Protein AF-A0A942BLP3-F1 (afdb_monomer)

Structure (mmCIF, N/CA/C/O backbone):
data_AF-A0A942BLP3-F1
#
_entry.id   AF-A0A942BLP3-F1
#
loop_
_atom_site.group_PDB
_atom_site.id
_atom_site.type_symbol
_atom_site.label_atom_id
_atom_site.label_alt_id
_atom_site.label_comp_id
_atom_site.label_asym_id
_atom_site.label_entity_id
_atom_site.label_seq_id
_atom_site.pdbx_PDB_ins_code
_atom_site.Cartn_x
_atom_site.Cartn_y
_atom_site.Cartn_z
_atom_site.occupancy
_atom_site.B_iso_or_equiv
_atom_site.auth_seq_id
_atom_site.auth_comp_id
_atom_site.auth_asym_id
_atom_site.auth_atom_id
_atom_site.pdbx_PDB_model_num
ATOM 1 N N . MET A 1 1 ? 15.149 -5.724 21.387 1.00 41.84 1 MET A N 1
ATOM 2 C CA . MET A 1 1 ? 14.331 -5.107 20.314 1.00 41.84 1 MET A CA 1
ATOM 3 C C . MET A 1 1 ? 14.137 -3.625 20.620 1.00 41.84 1 MET A C 1
ATOM 5 O O . MET A 1 1 ? 13.346 -3.289 21.494 1.00 41.84 1 MET A O 1
ATOM 9 N N . ALA A 1 2 ? 14.906 -2.750 19.968 1.00 44.00 2 ALA A N 1
ATOM 10 C CA . ALA A 1 2 ? 14.842 -1.304 20.185 1.00 44.00 2 ALA A CA 1
ATOM 11 C C . ALA A 1 2 ? 13.538 -0.719 19.615 1.00 44.00 2 ALA A C 1
ATOM 13 O O . ALA A 1 2 ? 13.144 -1.021 18.488 1.00 44.00 2 ALA A O 1
ATOM 14 N N . ARG A 1 3 ? 12.849 0.108 20.407 1.00 52.34 3 ARG A N 1
ATOM 15 C CA . ARG A 1 3 ? 11.677 0.870 19.961 1.00 52.34 3 ARG A CA 1
ATOM 16 C C . ARG A 1 3 ? 12.169 2.058 19.134 1.00 52.34 3 ARG A C 1
ATOM 18 O O . ARG A 1 3 ? 12.896 2.888 19.666 1.00 52.34 3 ARG A O 1
ATOM 25 N N . ARG A 1 4 ? 11.772 2.134 17.857 1.00 50.81 4 ARG A N 1
ATOM 26 C CA . ARG A 1 4 ? 12.056 3.294 16.996 1.00 50.81 4 ARG A CA 1
ATOM 27 C C . ARG A 1 4 ? 11.455 4.577 17.600 1.00 50.81 4 ARG A C 1
ATOM 29 O O . ARG A 1 4 ? 10.328 4.514 18.110 1.00 50.81 4 ARG A O 1
ATOM 36 N N . PRO A 1 5 ? 12.171 5.713 17.557 1.00 47.16 5 PRO A N 1
ATOM 37 C CA . PRO A 1 5 ? 11.684 6.985 18.076 1.00 47.16 5 PRO A CA 1
ATOM 38 C C . PRO A 1 5 ? 10.435 7.459 17.312 1.00 47.16 5 PRO A C 1
ATOM 40 O O . PRO A 1 5 ? 10.321 7.324 16.095 1.00 47.16 5 PRO A O 1
ATOM 43 N N . LYS A 1 6 ? 9.464 8.015 18.050 1.00 45.75 6 LYS A N 1
ATOM 44 C CA . LYS A 1 6 ? 8.290 8.714 17.500 1.00 45.75 6 LYS A CA 1
ATOM 45 C C . LYS A 1 6 ? 8.795 9.979 16.788 1.00 45.75 6 LYS A C 1
ATOM 47 O O . LYS A 1 6 ? 8.996 10.990 17.450 1.00 45.75 6 LYS A O 1
ATOM 52 N N . GLY A 1 7 ? 9.016 9.922 15.477 1.00 49.91 7 GLY A N 1
ATOM 53 C CA . GLY A 1 7 ? 9.389 11.105 14.694 1.00 49.91 7 GLY A CA 1
ATOM 54 C C . GLY A 1 7 ? 10.137 10.831 13.393 1.00 49.91 7 GLY A C 1
ATOM 55 O O . GLY A 1 7 ? 10.150 11.700 12.533 1.00 49.91 7 GLY A O 1
ATOM 56 N N . GLU A 1 8 ? 10.710 9.641 13.205 1.00 51.75 8 GLU A N 1
ATOM 57 C CA . GLU A 1 8 ? 11.330 9.291 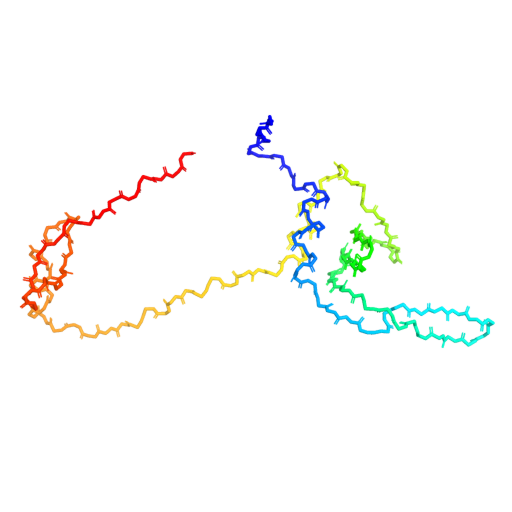11.923 1.00 51.75 8 GLU A CA 1
ATOM 58 C C . GLU A 1 8 ? 10.264 8.928 10.888 1.00 51.75 8 GLU A C 1
ATOM 60 O O . GLU A 1 8 ? 9.317 8.184 11.177 1.00 51.75 8 GLU A O 1
ATOM 65 N N . GLY A 1 9 ? 10.423 9.479 9.684 1.00 64.25 9 GLY A N 1
ATOM 66 C CA . GLY A 1 9 ? 9.576 9.222 8.529 1.00 64.25 9 GLY A CA 1
ATOM 67 C C . GLY A 1 9 ? 9.352 7.730 8.266 1.00 64.25 9 GLY A C 1
ATOM 68 O O . GLY A 1 9 ? 10.083 6.840 8.716 1.00 64.25 9 GLY A O 1
ATOM 69 N N . ARG A 1 10 ? 8.264 7.414 7.569 1.00 80.38 10 ARG A N 1
ATOM 70 C CA . ARG A 1 10 ? 7.900 6.024 7.284 1.00 80.38 10 ARG A CA 1
ATOM 71 C C . ARG A 1 10 ? 8.907 5.447 6.299 1.00 80.38 10 ARG A C 1
ATOM 73 O O . ARG A 1 10 ? 8.923 5.854 5.148 1.00 80.38 10 ARG A O 1
ATOM 80 N N . SER A 1 11 ? 9.678 4.448 6.719 1.00 88.62 11 SER A N 1
ATOM 81 C CA . SER A 1 11 ? 10.582 3.744 5.805 1.00 88.62 11 SER A CA 1
ATOM 82 C C . SER A 1 11 ? 9.812 3.059 4.670 1.00 88.62 11 SER A C 1
ATOM 84 O O . SER A 1 11 ? 8.696 2.565 4.887 1.00 88.62 11 SER A O 1
ATOM 86 N N . VAL A 1 12 ? 10.423 2.953 3.486 1.00 87.06 12 VAL A N 1
ATOM 87 C CA . VAL A 1 12 ? 9.838 2.285 2.304 1.00 87.06 12 VAL A CA 1
ATOM 88 C C . VAL A 1 12 ? 9.256 0.914 2.649 1.00 87.06 12 VAL A C 1
ATOM 90 O O . VAL A 1 12 ? 8.104 0.636 2.318 1.00 87.06 12 VAL A O 1
ATOM 93 N N . GLN A 1 13 ? 9.981 0.089 3.409 1.00 88.25 13 GLN A N 1
ATOM 94 C CA . GLN A 1 13 ? 9.500 -1.244 3.791 1.00 88.25 13 GLN A CA 1
ATOM 95 C C . GLN A 1 13 ? 8.200 -1.219 4.615 1.00 88.25 13 GLN A C 1
ATOM 97 O O . GLN A 1 13 ? 7.315 -2.062 4.446 1.00 88.25 13 GLN A O 1
ATOM 102 N N . SER A 1 14 ? 8.047 -0.225 5.494 1.00 87.62 14 SER A N 1
ATOM 103 C CA . SER A 1 14 ? 6.823 -0.038 6.281 1.00 87.62 14 SER A CA 1
ATOM 104 C C . SER A 1 14 ? 5.645 0.347 5.380 1.00 87.62 14 SER A C 1
ATOM 106 O O . SER A 1 14 ? 4.527 -0.158 5.536 1.00 87.62 14 SER A O 1
ATOM 108 N N . VAL A 1 15 ? 5.905 1.199 4.385 1.00 88.88 15 VAL A N 1
ATOM 109 C CA . VAL A 1 15 ? 4.915 1.630 3.394 1.00 88.88 15 VAL A CA 1
ATOM 110 C C . VAL A 1 15 ? 4.503 0.470 2.484 1.00 88.88 15 VAL A C 1
ATOM 112 O O . VAL A 1 15 ? 3.302 0.221 2.365 1.00 88.88 15 VAL A O 1
ATOM 115 N N . LYS A 1 16 ? 5.461 -0.304 1.950 1.00 90.75 16 LYS A N 1
ATOM 116 C CA . LYS A 1 16 ? 5.220 -1.513 1.138 1.00 90.75 16 LYS A CA 1
ATOM 117 C C . LYS A 1 16 ? 4.249 -2.473 1.845 1.00 90.75 16 LYS A C 1
ATOM 119 O O . LYS A 1 16 ? 3.213 -2.847 1.290 1.00 90.75 16 LYS A O 1
ATOM 124 N N . ASN A 1 17 ? 4.516 -2.780 3.116 1.00 89.25 17 ASN A N 1
ATOM 125 C CA . ASN A 1 17 ? 3.661 -3.653 3.928 1.00 89.25 17 ASN A CA 1
ATOM 126 C C . ASN A 1 17 ? 2.251 -3.081 4.151 1.00 89.25 17 ASN A C 1
ATOM 128 O O . ASN A 1 17 ? 1.269 -3.825 4.142 1.00 89.25 17 ASN A O 1
ATOM 132 N N . SER A 1 18 ? 2.123 -1.763 4.338 1.00 87.12 18 SER A N 1
ATOM 133 C CA . SER A 1 18 ? 0.815 -1.129 4.538 1.00 87.12 18 SER A CA 1
ATOM 134 C C . SER A 1 18 ? -0.029 -1.078 3.262 1.00 87.12 18 SER A C 1
ATOM 136 O O . SER A 1 18 ? -1.256 -1.191 3.340 1.00 87.12 18 SER A O 1
ATOM 138 N N . LEU A 1 19 ? 0.607 -0.883 2.105 1.00 90.12 19 LEU A N 1
ATOM 139 C CA . LEU A 1 19 ? -0.074 -0.733 0.820 1.00 90.12 19 LEU A CA 1
ATOM 140 C C . LEU A 1 19 ? -0.461 -2.081 0.194 1.00 90.12 19 LEU A C 1
ATOM 142 O O . LEU A 1 19 ? -1.506 -2.150 -0.450 1.00 90.12 19 LEU A O 1
ATOM 146 N N . LYS A 1 20 ? 0.277 -3.173 0.456 1.00 86.94 20 LYS A N 1
ATOM 147 C CA . LYS A 1 20 ? -0.011 -4.528 -0.074 1.00 86.94 20 LYS A CA 1
ATOM 148 C C . LYS A 1 20 ? -1.467 -4.983 0.107 1.00 86.94 20 LYS A C 1
ATOM 150 O O . LYS A 1 20 ? -2.053 -5.599 -0.785 1.00 86.94 20 LYS A O 1
ATOM 155 N N . PHE A 1 21 ? -2.061 -4.681 1.262 1.00 84.12 21 PHE A N 1
ATOM 156 C CA . PHE A 1 21 ? -3.447 -5.052 1.583 1.00 84.12 21 PHE A CA 1
ATOM 157 C C . PHE A 1 21 ? -4.490 -4.048 1.090 1.00 84.12 21 PHE A C 1
ATOM 159 O O . PHE A 1 21 ? -5.678 -4.352 1.091 1.00 84.12 21 PHE A O 1
ATOM 166 N N . LYS A 1 22 ? -4.057 -2.847 0.706 1.00 85.94 22 LYS A N 1
ATOM 167 C CA . LYS A 1 22 ? -4.928 -1.772 0.216 1.00 85.94 22 LYS A CA 1
ATOM 168 C C . LYS A 1 22 ? -4.970 -1.717 -1.307 1.00 85.94 22 LYS A C 1
ATOM 170 O O . LYS A 1 22 ? -5.880 -1.114 -1.861 1.00 85.94 22 LYS A O 1
ATOM 175 N N . ALA A 1 23 ? -3.981 -2.321 -1.959 1.00 88.00 23 ALA A N 1
ATOM 176 C CA . ALA A 1 23 ? -3.857 -2.357 -3.401 1.00 88.00 23 ALA A CA 1
ATOM 177 C C . ALA A 1 23 ? -4.886 -3.302 -4.016 1.00 88.00 23 ALA A C 1
ATOM 179 O O . ALA A 1 23 ? -5.098 -4.412 -3.519 1.00 88.00 23 ALA A O 1
ATOM 180 N N . THR A 1 24 ? -5.520 -2.864 -5.101 1.00 86.44 24 THR A N 1
ATOM 181 C CA . THR A 1 24 ? -6.520 -3.661 -5.809 1.00 86.44 24 THR A CA 1
ATOM 182 C C . THR A 1 24 ? -5.835 -4.592 -6.809 1.00 86.44 24 THR A C 1
ATOM 184 O O . THR A 1 24 ? -4.897 -4.166 -7.490 1.00 86.44 24 THR A O 1
ATOM 187 N N . PRO A 1 25 ? -6.258 -5.867 -6.900 1.00 87.62 25 PRO A N 1
ATOM 188 C CA . PRO A 1 25 ? -5.756 -6.774 -7.922 1.00 87.62 25 PRO A CA 1
ATOM 189 C C . PRO A 1 25 ? -6.209 -6.297 -9.304 1.00 87.62 25 PRO A C 1
ATOM 191 O O . PRO A 1 25 ? -7.367 -5.920 -9.495 1.00 87.62 25 PRO A O 1
ATOM 194 N N . LYS A 1 26 ? -5.292 -6.309 -10.269 1.00 86.19 26 LYS A N 1
ATOM 195 C CA . LYS A 1 26 ? -5.549 -5.944 -11.659 1.00 86.19 26 LYS A CA 1
ATOM 196 C C . LYS A 1 26 ? -4.909 -6.983 -12.574 1.00 86.19 26 LYS A C 1
ATOM 198 O O . LYS A 1 26 ? -3.693 -7.158 -12.582 1.00 86.19 26 LYS A O 1
ATOM 203 N N . ALA A 1 27 ? -5.751 -7.671 -13.338 1.00 83.50 27 ALA A N 1
ATOM 204 C CA . ALA A 1 27 ? -5.310 -8.642 -14.329 1.00 83.50 27 ALA A CA 1
ATOM 205 C C . ALA A 1 27 ? -4.704 -7.943 -15.556 1.00 83.50 27 ALA A C 1
ATOM 207 O O . ALA A 1 27 ? -5.072 -6.815 -15.895 1.00 83.50 27 ALA A O 1
ATOM 208 N N . GLY A 1 28 ? -3.766 -8.626 -16.213 1.00 81.69 28 GLY A N 1
ATOM 209 C CA . GLY A 1 28 ? -3.170 -8.196 -17.477 1.00 81.69 28 GLY A CA 1
ATOM 210 C C . GLY A 1 28 ? -2.313 -6.930 -17.409 1.00 81.69 28 GLY A C 1
ATOM 211 O O . GLY A 1 28 ? -2.097 -6.276 -18.430 1.00 81.69 28 GLY A O 1
ATOM 212 N N . LEU A 1 29 ? -1.828 -6.573 -16.214 1.00 83.12 29 LEU A N 1
ATOM 213 C CA . LEU A 1 29 ? -1.010 -5.380 -15.993 1.00 83.12 29 LEU A CA 1
ATOM 214 C C . LEU A 1 29 ? 0.364 -5.476 -16.669 1.00 83.12 29 LEU A C 1
ATOM 216 O O . LEU A 1 29 ? 0.869 -4.499 -17.218 1.00 83.12 29 LEU A O 1
ATOM 220 N N . LEU A 1 30 ? 0.960 -6.667 -16.623 1.00 84.06 30 LEU A N 1
ATOM 221 C CA . LEU A 1 30 ? 2.215 -6.962 -17.293 1.00 84.06 30 LEU A CA 1
ATOM 222 C C . LEU A 1 30 ? 1.931 -7.400 -18.721 1.00 84.06 30 LEU A C 1
ATOM 224 O O . LEU A 1 30 ? 1.065 -8.232 -18.988 1.00 84.06 30 LEU A O 1
ATOM 228 N N . SER A 1 31 ? 2.685 -6.837 -19.653 1.00 87.69 31 SER A N 1
ATOM 229 C CA . SER A 1 31 ? 2.669 -7.274 -21.037 1.00 87.69 31 SER A CA 1
ATOM 230 C C . SER A 1 31 ? 4.090 -7.433 -21.532 1.00 87.69 31 SER A C 1
ATOM 232 O O . SER A 1 31 ? 4.929 -6.568 -21.290 1.00 87.69 31 SER A O 1
ATOM 234 N N . ILE A 1 32 ? 4.335 -8.513 -22.258 1.00 89.25 32 ILE A N 1
ATOM 235 C CA . ILE A 1 32 ? 5.623 -8.792 -22.881 1.00 89.25 32 ILE A CA 1
ATOM 236 C C . ILE A 1 32 ? 5.436 -8.666 -24.387 1.00 89.25 32 ILE A C 1
ATOM 238 O O . ILE A 1 32 ? 4.437 -9.121 -24.948 1.00 89.25 32 ILE A O 1
ATOM 242 N N . LYS A 1 33 ? 6.388 -8.018 -25.051 1.00 92.25 33 LYS A N 1
ATOM 243 C CA . LYS A 1 33 ? 6.430 -7.960 -26.509 1.00 92.25 33 LYS A CA 1
ATOM 244 C C . LYS A 1 33 ? 7.329 -9.089 -27.009 1.00 92.25 33 LYS A C 1
ATOM 246 O O . LYS A 1 33 ? 8.501 -9.129 -26.652 1.00 92.25 33 LYS A O 1
ATOM 251 N N . ILE A 1 34 ? 6.775 -9.992 -27.815 1.00 91.38 34 ILE A N 1
ATOM 252 C CA . ILE A 1 34 ? 7.516 -11.078 -28.468 1.00 91.38 34 ILE A CA 1
ATOM 253 C C . ILE A 1 34 ? 7.455 -10.812 -29.973 1.00 91.38 34 ILE A C 1
ATOM 255 O O . ILE A 1 34 ? 6.386 -10.869 -30.590 1.00 91.38 34 ILE A O 1
ATOM 259 N N . GLY A 1 35 ? 8.598 -10.434 -30.550 1.00 92.75 35 GLY A N 1
ATOM 260 C CA . GLY A 1 35 ? 8.662 -9.881 -31.902 1.00 92.75 35 GLY A CA 1
ATOM 261 C C . GLY A 1 35 ? 7.865 -8.577 -32.000 1.00 92.75 35 GLY A C 1
ATOM 262 O O . GLY A 1 35 ? 8.156 -7.602 -31.309 1.00 92.75 35 GLY A O 1
ATOM 263 N N . VAL A 1 36 ? 6.830 -8.558 -32.842 1.00 93.50 36 VAL A N 1
ATOM 264 C CA . VAL A 1 36 ? 5.922 -7.406 -33.022 1.00 93.50 36 VAL A CA 1
ATOM 265 C C . VAL A 1 36 ? 4.648 -7.500 -32.179 1.00 93.50 36 VAL A C 1
ATOM 267 O O . VAL A 1 36 ? 3.985 -6.485 -31.968 1.00 93.50 36 VAL A O 1
ATOM 270 N N . LYS A 1 37 ? 4.305 -8.691 -31.672 1.00 92.94 37 LYS A N 1
ATOM 271 C CA . LYS A 1 37 ? 3.046 -8.936 -30.956 1.00 92.94 37 LYS A CA 1
ATOM 272 C C . LYS A 1 37 ? 3.213 -8.714 -29.452 1.00 92.9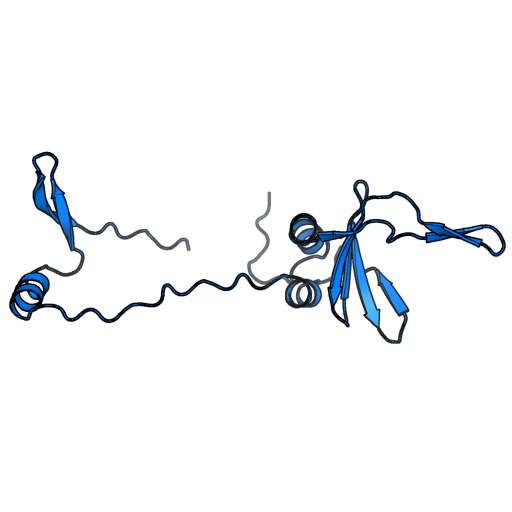4 37 LYS A C 1
ATOM 274 O O . LYS A 1 37 ? 4.218 -9.101 -28.858 1.00 92.94 37 LYS A O 1
ATOM 279 N N . LYS A 1 38 ? 2.207 -8.091 -28.836 1.00 94.44 38 LYS A N 1
ATOM 280 C CA . LYS A 1 38 ? 2.129 -7.850 -27.390 1.00 94.44 38 LYS A CA 1
ATOM 281 C C . LYS A 1 38 ? 1.243 -8.917 -26.753 1.00 94.44 38 LYS A C 1
ATOM 283 O O . LYS A 1 38 ? 0.091 -9.067 -27.148 1.00 94.44 38 LYS A O 1
ATOM 288 N N . TYR A 1 39 ? 1.775 -9.620 -25.763 1.00 91.00 39 TYR A N 1
ATOM 289 C CA . TYR A 1 39 ? 1.069 -10.645 -25.002 1.00 91.00 39 TYR A CA 1
ATOM 290 C C . TYR A 1 39 ? 0.858 -10.160 -23.576 1.00 91.00 39 TYR A C 1
ATOM 292 O O . TYR A 1 39 ? 1.775 -9.612 -22.962 1.00 91.00 39 TYR A O 1
ATOM 300 N N . SER A 1 40 ? -0.350 -10.347 -23.052 1.00 89.31 40 SER A N 1
ATOM 301 C CA . SER A 1 40 ? -0.652 -10.060 -21.653 1.00 89.31 40 SER A CA 1
ATOM 302 C C . SER A 1 40 ? -0.235 -11.248 -20.794 1.00 89.31 40 SER A C 1
ATOM 304 O O . SER A 1 40 ? -0.564 -12.390 -21.113 1.00 89.31 40 SER A O 1
ATOM 306 N N . VAL A 1 41 ? 0.514 -10.988 -19.726 1.00 86.62 41 VAL A N 1
ATOM 307 C CA . VAL A 1 41 ? 0.975 -12.038 -18.817 1.00 86.62 41 VAL A CA 1
ATOM 308 C C . VAL A 1 41 ? -0.115 -12.286 -17.770 1.00 86.62 41 VAL A C 1
ATOM 310 O O . VAL A 1 41 ? -0.562 -11.322 -17.137 1.00 86.62 41 VAL A O 1
ATOM 313 N N . PRO A 1 42 ? -0.533 -13.543 -17.532 1.00 84.25 42 PRO A N 1
ATOM 314 C CA . PRO A 1 42 ? -1.577 -13.878 -16.564 1.00 84.25 42 PRO A CA 1
ATOM 315 C C . PRO A 1 42 ? -1.035 -13.871 -15.123 1.00 84.25 42 PRO A C 1
ATOM 317 O O . PRO A 1 42 ? -1.123 -14.858 -14.402 1.00 84.25 42 PRO A O 1
ATOM 320 N N . VAL A 1 43 ? -0.431 -12.759 -14.703 1.00 84.62 43 VAL A N 1
ATOM 321 C CA . VAL A 1 43 ? 0.066 -12.562 -13.335 1.00 84.62 43 VAL A CA 1
ATOM 322 C C . VAL A 1 43 ? -0.896 -11.656 -12.581 1.00 84.62 43 VAL A C 1
ATOM 324 O O . VAL A 1 43 ? -1.229 -10.559 -13.037 1.00 84.62 43 VAL A O 1
ATOM 327 N N . GLU A 1 44 ? -1.307 -12.096 -11.395 1.00 82.81 44 GLU A N 1
ATOM 328 C CA . GLU A 1 44 ? -2.066 -11.270 -10.463 1.00 82.81 44 GLU A CA 1
ATOM 329 C C . GLU A 1 44 ? -1.150 -10.227 -9.819 1.00 82.81 44 GLU A C 1
ATOM 331 O O . GLU A 1 44 ? -0.408 -10.504 -8.876 1.00 82.81 44 GLU A O 1
ATOM 336 N N . ALA A 1 45 ? -1.199 -9.004 -10.341 1.00 88.38 45 ALA A N 1
ATOM 337 C CA . ALA A 1 45 ? -0.527 -7.854 -9.757 1.00 88.38 45 ALA A CA 1
ATOM 338 C C . ALA A 1 45 ? -1.544 -6.998 -9.000 1.00 88.38 45 ALA A C 1
ATOM 340 O O . ALA A 1 45 ? -2.652 -6.760 -9.482 1.00 88.38 45 ALA A O 1
ATOM 341 N N . ARG A 1 46 ? -1.173 -6.492 -7.826 1.00 90.44 46 ARG A N 1
ATOM 342 C CA . ARG A 1 46 ? -1.923 -5.441 -7.138 1.00 90.44 46 ARG A CA 1
ATOM 343 C C . ARG A 1 46 ? -1.242 -4.107 -7.363 1.00 90.44 46 ARG A C 1
ATOM 345 O O . ARG A 1 46 ? -0.021 -4.017 -7.264 1.00 90.44 46 ARG A O 1
ATOM 352 N N . MET A 1 47 ? -2.026 -3.071 -7.631 1.00 90.81 47 MET A N 1
ATOM 353 C CA . MET A 1 47 ? -1.484 -1.755 -7.952 1.00 90.81 47 MET A CA 1
ATOM 354 C C . MET A 1 47 ? -2.243 -0.642 -7.230 1.00 90.81 47 MET A C 1
ATOM 356 O O . MET A 1 47 ? -3.463 -0.703 -7.085 1.00 90.81 47 MET A O 1
ATOM 360 N N . ILE A 1 48 ? -1.515 0.388 -6.801 1.00 90.94 48 ILE A N 1
ATOM 361 C CA . ILE A 1 48 ? -2.066 1.702 -6.443 1.00 90.94 48 ILE A CA 1
ATOM 362 C C . ILE A 1 48 ? -1.176 2.739 -7.108 1.00 90.94 48 ILE A C 1
ATOM 364 O O . ILE A 1 48 ? 0.036 2.698 -6.930 1.00 90.94 48 ILE A O 1
ATOM 368 N N . ALA A 1 49 ? -1.766 3.667 -7.849 1.00 90.62 49 ALA A N 1
ATOM 369 C CA . ALA A 1 49 ? -1.035 4.751 -8.480 1.00 90.62 49 ALA A CA 1
ATOM 370 C C . ALA A 1 49 ? -1.665 6.094 -8.109 1.00 90.62 49 ALA A C 1
ATOM 372 O O . ALA A 1 49 ? -2.887 6.211 -8.000 1.00 90.62 49 ALA A O 1
ATOM 373 N N . ASN A 1 50 ? -0.809 7.087 -7.938 1.00 86.50 50 ASN A N 1
ATOM 374 C CA . ASN A 1 50 ? -1.116 8.509 -7.918 1.00 86.50 50 ASN A CA 1
ATOM 375 C C . ASN A 1 50 ? -0.114 9.173 -8.885 1.00 86.50 50 ASN A C 1
ATOM 377 O O . ASN A 1 50 ? 0.917 8.568 -9.165 1.00 86.50 50 ASN A O 1
ATOM 381 N N . GLY A 1 51 ? -0.397 10.358 -9.429 1.00 85.88 51 GLY A N 1
ATOM 382 C CA . GLY A 1 51 ? 0.418 10.985 -10.484 1.00 85.88 51 GLY A CA 1
ATOM 383 C C . GLY A 1 51 ? 1.929 10.988 -10.206 1.00 85.88 51 GLY A C 1
ATOM 384 O O . GLY A 1 51 ? 2.709 10.814 -11.135 1.00 85.88 51 GLY A O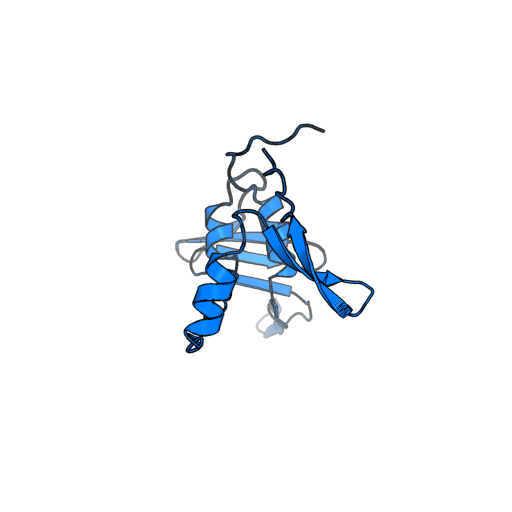 1
ATOM 385 N N . ASP A 1 52 ? 2.310 11.066 -8.928 1.00 91.56 52 ASP A N 1
ATOM 386 C CA . ASP A 1 52 ? 3.702 11.147 -8.474 1.00 91.56 52 ASP A CA 1
ATOM 387 C C . ASP A 1 52 ? 4.286 9.815 -7.961 1.00 91.56 52 ASP A C 1
ATOM 389 O O . ASP A 1 52 ? 5.501 9.685 -7.802 1.00 91.56 52 ASP A O 1
ATOM 393 N N . PHE A 1 53 ? 3.452 8.810 -7.660 1.00 93.00 53 PHE A N 1
ATOM 394 C CA . PHE A 1 53 ? 3.894 7.565 -7.019 1.00 93.00 53 PHE A CA 1
ATOM 395 C C . PHE A 1 53 ? 3.140 6.336 -7.519 1.00 93.00 53 PHE A C 1
ATOM 397 O O . PHE A 1 53 ? 1.926 6.352 -7.720 1.00 93.00 53 PHE A O 1
ATOM 404 N N . LEU A 1 54 ? 3.848 5.216 -7.615 1.00 92.50 54 LEU A N 1
ATOM 405 C CA . LEU A 1 54 ? 3.290 3.930 -8.010 1.00 92.50 54 LEU A CA 1
ATOM 406 C C . LEU A 1 54 ? 3.707 2.858 -7.007 1.00 92.50 54 LEU A C 1
ATOM 408 O O . LEU A 1 54 ? 4.888 2.623 -6.778 1.00 92.50 54 LEU A O 1
ATOM 412 N N . PHE A 1 55 ? 2.730 2.168 -6.436 1.00 93.12 55 PHE A N 1
ATOM 413 C CA . PHE A 1 55 ? 2.948 0.946 -5.680 1.00 93.12 55 PHE A CA 1
ATOM 414 C C . PHE A 1 55 ? 2.514 -0.257 -6.509 1.00 93.12 55 PHE A C 1
ATOM 416 O O . PHE A 1 55 ? 1.371 -0.320 -6.976 1.00 93.12 55 PHE A O 1
ATOM 423 N N . LEU A 1 56 ? 3.421 -1.219 -6.649 1.00 92.12 56 LEU A N 1
ATOM 424 C CA . LEU A 1 56 ? 3.234 -2.434 -7.427 1.00 92.12 56 LEU A CA 1
ATOM 425 C C . LEU A 1 56 ? 3.558 -3.640 -6.545 1.00 92.12 56 LEU A C 1
ATOM 427 O O . LEU A 1 56 ? 4.648 -3.742 -5.987 1.00 92.12 56 LEU A O 1
ATOM 431 N N . SER A 1 57 ? 2.612 -4.560 -6.403 1.00 91.94 57 SER A N 1
ATOM 432 C CA . SER A 1 57 ? 2.767 -5.740 -5.560 1.00 91.94 57 SER A CA 1
ATOM 433 C C . SER A 1 57 ? 2.442 -6.998 -6.343 1.00 91.94 57 SER A C 1
ATOM 435 O O . SER A 1 57 ? 1.329 -7.181 -6.832 1.00 91.94 57 SER A O 1
ATOM 437 N N . PHE A 1 58 ? 3.430 -7.873 -6.429 1.00 88.56 58 PHE A N 1
ATOM 438 C CA . PHE A 1 58 ? 3.320 -9.236 -6.910 1.00 88.56 58 PHE A CA 1
ATOM 439 C C . PHE A 1 58 ? 3.299 -10.204 -5.718 1.00 88.56 58 PHE A C 1
ATOM 441 O O . PHE A 1 58 ? 3.672 -9.832 -4.599 1.00 88.56 58 PHE A O 1
ATOM 448 N N . PRO A 1 59 ? 2.911 -11.471 -5.928 1.00 83.19 59 PRO A N 1
ATOM 449 C CA . PRO A 1 59 ? 3.000 -12.486 -4.883 1.00 83.19 59 PRO A CA 1
ATOM 450 C C . PRO A 1 59 ? 4.414 -12.613 -4.287 1.00 83.19 59 PRO A C 1
ATOM 452 O O . PRO A 1 59 ? 4.549 -12.730 -3.070 1.00 83.19 59 PRO A O 1
ATOM 455 N N . ALA A 1 60 ? 5.449 -12.518 -5.132 1.00 85.12 60 ALA A N 1
ATOM 456 C CA . ALA A 1 60 ? 6.851 -12.699 -4.750 1.00 85.12 60 ALA A CA 1
ATOM 457 C C . ALA A 1 60 ? 7.584 -11.406 -4.343 1.00 85.12 60 ALA A C 1
ATOM 459 O O . ALA A 1 60 ? 8.550 -11.470 -3.589 1.00 85.12 60 ALA A O 1
ATOM 460 N N . SER A 1 61 ? 7.152 -10.236 -4.820 1.00 87.12 61 SER A N 1
ATOM 461 C CA . SER A 1 61 ? 7.859 -8.968 -4.591 1.00 87.12 61 SER A CA 1
ATOM 462 C C . SER A 1 61 ? 6.900 -7.788 -4.488 1.00 87.12 61 SER A C 1
ATOM 464 O O . SER A 1 61 ? 5.756 -7.842 -4.934 1.00 87.12 61 SER A O 1
ATOM 466 N N . SER A 1 62 ? 7.311 -6.708 -3.832 1.00 89.62 62 SER A N 1
ATOM 467 C CA . SER A 1 62 ? 6.506 -5.487 -3.754 1.00 89.62 62 SER A CA 1
ATOM 468 C C . SER A 1 62 ? 7.418 -4.281 -3.789 1.00 89.62 62 SER A C 1
ATOM 470 O O . SER A 1 62 ? 8.295 -4.150 -2.941 1.00 89.62 62 SER A O 1
ATOM 472 N N . GLU A 1 63 ? 7.178 -3.405 -4.753 1.00 91.62 63 GLU A N 1
ATOM 473 C CA . GLU A 1 63 ? 8.023 -2.256 -5.028 1.00 91.62 63 GLU A CA 1
ATOM 474 C C . GLU A 1 63 ? 7.239 -0.949 -5.004 1.00 91.62 63 GLU A C 1
ATOM 476 O O . GLU A 1 63 ? 6.040 -0.892 -5.300 1.00 91.62 63 GLU A O 1
ATOM 481 N N . LEU A 1 64 ? 7.940 0.103 -4.587 1.00 92.31 64 LEU A N 1
ATOM 482 C CA . LEU A 1 64 ? 7.426 1.460 -4.517 1.00 92.31 64 LEU A CA 1
ATOM 483 C C . LEU A 1 64 ? 8.275 2.332 -5.432 1.00 92.31 64 LEU A C 1
ATOM 485 O O . LEU A 1 64 ? 9.497 2.356 -5.309 1.00 92.31 64 LEU A O 1
ATOM 489 N N . TYR A 1 65 ? 7.614 3.053 -6.323 1.00 93.25 65 TYR A N 1
ATOM 490 C CA . TYR A 1 65 ? 8.252 3.867 -7.339 1.00 93.25 65 TYR A CA 1
ATOM 491 C C . TYR A 1 65 ? 7.799 5.322 -7.242 1.00 93.25 65 TYR A C 1
ATOM 493 O O . TYR A 1 65 ? 6.643 5.597 -6.904 1.00 93.25 65 TYR A O 1
ATOM 501 N N . SER A 1 66 ? 8.698 6.242 -7.579 1.00 93.06 66 SER A N 1
ATOM 502 C CA . SER A 1 66 ? 8.375 7.628 -7.898 1.00 93.06 66 SER A CA 1
ATOM 503 C C . SER A 1 66 ? 8.157 7.756 -9.399 1.00 93.06 66 SER A C 1
ATOM 505 O O . SER A 1 66 ? 8.804 7.074 -10.200 1.00 93.06 66 SER A O 1
ATOM 507 N N . VAL A 1 67 ? 7.226 8.622 -9.773 1.00 92.31 67 VAL A N 1
ATOM 508 C CA . VAL A 1 67 ? 6.925 8.971 -11.156 1.00 92.31 67 VAL A CA 1
ATOM 509 C C . VAL A 1 67 ? 7.313 10.430 -11.333 1.00 92.31 67 VAL A C 1
ATOM 511 O O . VAL A 1 67 ? 6.743 11.308 -10.693 1.00 92.31 67 VAL A O 1
ATOM 514 N N . ALA A 1 68 ? 8.314 10.693 -12.167 1.00 89.06 68 ALA A N 1
ATOM 515 C CA . ALA A 1 68 ? 8.767 12.049 -12.455 1.00 89.06 68 ALA A CA 1
ATOM 516 C C . ALA A 1 68 ? 9.249 12.136 -13.903 1.00 89.06 68 ALA A C 1
ATOM 518 O O . ALA A 1 68 ? 9.919 11.227 -14.390 1.00 89.06 68 ALA A O 1
ATOM 519 N N . ASN A 1 69 ? 8.924 13.232 -14.594 1.00 85.69 69 ASN A N 1
ATOM 520 C CA . ASN A 1 69 ? 9.397 13.513 -15.957 1.00 85.69 69 ASN A CA 1
ATOM 521 C C . ASN A 1 69 ? 9.131 12.374 -16.965 1.00 85.69 69 ASN A C 1
ATOM 523 O O . ASN A 1 69 ? 9.949 12.103 -17.839 1.00 85.69 69 ASN A O 1
ATOM 527 N N . GLY A 1 70 ? 8.005 11.667 -16.821 1.00 85.19 70 GLY A N 1
ATOM 528 C CA . GLY A 1 70 ? 7.657 10.526 -17.679 1.00 85.19 70 GLY A CA 1
ATOM 529 C C . GLY A 1 70 ? 8.476 9.253 -17.426 1.00 85.19 70 GLY A C 1
ATOM 530 O O . GLY A 1 70 ? 8.297 8.270 -18.142 1.00 85.19 70 GLY A O 1
ATOM 531 N N . ALA A 1 71 ? 9.339 9.244 -16.408 1.00 88.19 71 ALA A N 1
ATOM 532 C CA . ALA A 1 71 ? 10.114 8.091 -15.976 1.00 88.19 71 ALA A CA 1
ATOM 533 C C . ALA A 1 71 ? 9.624 7.565 -14.619 1.00 88.19 71 ALA A C 1
ATOM 535 O O . ALA A 1 71 ? 9.017 8.285 -13.822 1.00 88.19 71 ALA A O 1
ATOM 536 N N . ILE A 1 72 ? 9.905 6.287 -14.364 1.00 91.19 72 ILE A N 1
ATOM 537 C CA . ILE A 1 72 ? 9.566 5.596 -13.120 1.00 91.19 72 ILE A CA 1
ATOM 538 C C . ILE A 1 72 ? 10.873 5.126 -12.478 1.00 91.19 72 ILE A C 1
ATOM 540 O O . ILE A 1 72 ? 11.645 4.419 -13.125 1.00 91.19 72 ILE A O 1
ATOM 544 N N . ALA A 1 73 ? 11.116 5.500 -11.220 1.00 92.12 73 ALA A N 1
ATOM 545 C CA . ALA A 1 73 ? 12.324 5.129 -10.483 1.00 92.12 73 ALA A CA 1
ATOM 546 C C . ALA A 1 73 ? 11.974 4.447 -9.147 1.00 92.12 73 ALA A C 1
ATOM 548 O O . ALA A 1 73 ? 11.067 4.909 -8.452 1.00 92.12 73 ALA A O 1
ATOM 549 N N . PRO A 1 74 ? 12.645 3.344 -8.767 1.00 92.06 74 PRO A N 1
ATOM 550 C CA . PRO A 1 74 ? 12.392 2.681 -7.490 1.00 92.06 74 PRO A CA 1
ATOM 551 C C . PRO A 1 74 ? 12.890 3.538 -6.318 1.00 92.06 74 PRO A C 1
ATOM 553 O O . PRO A 1 74 ? 13.978 4.113 -6.375 1.00 92.06 74 PRO A O 1
ATOM 556 N N . LEU A 1 75 ? 12.113 3.605 -5.233 1.00 90.06 75 LEU A N 1
ATOM 557 C CA . LEU A 1 75 ? 12.565 4.223 -3.984 1.00 90.06 75 LEU A CA 1
ATOM 558 C C . LEU A 1 75 ? 13.499 3.262 -3.237 1.00 90.06 75 LEU A C 1
ATOM 560 O O . LEU A 1 75 ? 13.176 2.089 -3.061 1.00 90.06 75 LEU A O 1
ATOM 564 N N . ALA A 1 76 ? 14.625 3.773 -2.737 1.00 87.75 76 ALA A N 1
ATOM 565 C CA . ALA A 1 76 ? 15.569 2.992 -1.938 1.00 87.75 76 ALA A CA 1
ATOM 566 C C . ALA A 1 76 ? 14.953 2.547 -0.599 1.00 87.75 76 ALA A C 1
ATOM 568 O O . ALA A 1 76 ? 14.295 3.338 0.071 1.00 87.75 76 ALA A O 1
ATOM 569 N N . ASP A 1 77 ? 15.223 1.319 -0.149 1.00 79.50 77 ASP A N 1
ATOM 570 C CA . ASP A 1 77 ? 14.533 0.711 1.006 1.00 79.50 77 ASP A CA 1
ATOM 571 C C . ASP A 1 77 ? 14.675 1.482 2.335 1.00 79.50 77 ASP A C 1
ATOM 573 O O . ASP A 1 77 ? 13.786 1.430 3.195 1.00 79.50 77 ASP A O 1
ATOM 577 N N . ASN A 1 78 ? 15.773 2.227 2.488 1.00 79.62 78 ASN A N 1
ATOM 578 C CA . ASN A 1 78 ? 16.067 3.050 3.665 1.00 79.62 78 ASN A CA 1
ATOM 579 C C . ASN A 1 78 ? 15.631 4.517 3.517 1.00 79.62 78 ASN A C 1
ATOM 581 O O . ASN A 1 78 ? 15.839 5.302 4.439 1.00 79.62 78 ASN A O 1
ATOM 585 N N . ALA A 1 79 ? 15.037 4.899 2.384 1.00 84.88 79 ALA A N 1
ATOM 586 C CA . ALA A 1 79 ? 14.551 6.255 2.168 1.00 84.88 79 ALA A CA 1
ATOM 587 C C . ALA A 1 79 ? 13.273 6.537 2.976 1.00 84.88 79 ALA A C 1
ATOM 589 O O . ALA A 1 79 ? 12.499 5.631 3.317 1.00 84.88 79 ALA A O 1
ATOM 590 N N . ASP A 1 80 ? 13.036 7.821 3.249 1.00 86.31 80 ASP A N 1
ATOM 591 C CA . ASP A 1 80 ? 11.756 8.282 3.776 1.00 86.31 80 ASP A CA 1
ATOM 592 C C . ASP A 1 80 ? 10.684 8.203 2.680 1.00 86.31 80 ASP A C 1
ATOM 594 O O . ASP A 1 80 ? 10.797 8.804 1.613 1.00 86.31 80 ASP A O 1
ATOM 598 N N . ALA A 1 81 ? 9.629 7.443 2.954 1.00 89.00 81 ALA A N 1
ATOM 599 C CA . ALA A 1 81 ? 8.495 7.211 2.069 1.00 89.00 81 ALA A CA 1
ATOM 600 C C . ALA A 1 81 ? 7.193 7.799 2.633 1.00 89.00 81 ALA A C 1
ATOM 602 O O . ALA A 1 81 ? 6.096 7.382 2.247 1.00 89.00 81 ALA A O 1
ATOM 603 N N . SER A 1 82 ? 7.285 8.764 3.552 1.00 87.75 82 SER A N 1
ATOM 604 C CA . SER A 1 82 ? 6.118 9.429 4.144 1.00 87.75 82 SER A CA 1
ATOM 605 C C . SER A 1 82 ? 5.221 10.080 3.088 1.00 87.75 82 SER A C 1
ATOM 607 O O . SER A 1 82 ? 4.012 9.848 3.110 1.00 87.75 82 SER A O 1
ATOM 609 N N . ALA A 1 83 ? 5.800 10.789 2.113 1.00 86.94 83 ALA A N 1
ATOM 610 C CA . ALA A 1 83 ? 5.052 11.414 1.018 1.00 86.94 83 ALA A CA 1
ATOM 611 C C . ALA A 1 83 ? 4.301 10.379 0.160 1.00 86.94 83 ALA A C 1
ATOM 613 O O . ALA A 1 83 ? 3.098 10.503 -0.068 1.00 86.94 83 ALA A O 1
ATOM 614 N N . ALA A 1 84 ? 4.982 9.298 -0.232 1.00 87.31 84 ALA A N 1
ATOM 615 C CA . ALA A 1 84 ? 4.375 8.206 -0.990 1.00 87.31 84 ALA A CA 1
ATOM 616 C C . ALA A 1 84 ? 3.246 7.524 -0.202 1.00 87.31 84 ALA A C 1
ATOM 618 O O . ALA A 1 84 ? 2.197 7.189 -0.757 1.00 87.31 84 ALA A O 1
ATOM 619 N N . PHE A 1 85 ? 3.425 7.349 1.111 1.00 87.88 85 PHE A N 1
ATOM 620 C CA . PHE A 1 85 ? 2.370 6.829 1.971 1.00 87.88 85 PHE A CA 1
ATOM 621 C C . PHE A 1 85 ? 1.155 7.754 1.989 1.00 87.88 85 PHE A C 1
ATOM 623 O O . PHE A 1 85 ? 0.036 7.266 1.879 1.00 87.88 85 PHE A O 1
ATOM 630 N N . GLU A 1 86 ? 1.332 9.061 2.148 1.00 87.50 86 GLU A N 1
ATOM 631 C CA . GLU A 1 86 ? 0.208 10.001 2.180 1.00 87.50 86 GLU A CA 1
ATOM 632 C C . GLU A 1 86 ? -0.534 10.073 0.845 1.00 87.50 86 GLU A C 1
ATOM 634 O O . GLU A 1 86 ? -1.768 10.104 0.842 1.00 87.50 86 GLU A O 1
ATOM 639 N N . ALA A 1 87 ? 0.202 10.023 -0.266 1.00 87.19 87 ALA A N 1
ATOM 640 C CA . ALA A 1 87 ? -0.350 10.063 -1.614 1.00 87.19 87 ALA A CA 1
ATOM 641 C C . ALA A 1 87 ? -1.124 8.789 -1.988 1.00 87.19 87 ALA A C 1
ATOM 643 O O . ALA A 1 87 ? -2.154 8.875 -2.660 1.00 87.19 87 ALA A O 1
ATOM 644 N N . LEU A 1 88 ? -0.640 7.612 -1.573 1.00 89.31 88 LEU A N 1
ATOM 645 C CA . LEU A 1 88 ? -1.201 6.315 -1.977 1.00 89.31 88 LEU A CA 1
ATOM 646 C C . LEU A 1 88 ? -2.131 5.694 -0.937 1.00 89.31 88 LEU A C 1
ATOM 648 O O . LEU A 1 88 ? -2.903 4.790 -1.260 1.00 89.31 88 LEU A O 1
ATOM 652 N N . ASN A 1 89 ? -2.064 6.120 0.324 1.00 87.00 89 ASN A N 1
ATOM 653 C CA . ASN A 1 89 ? -2.900 5.540 1.361 1.00 87.00 89 ASN A CA 1
ATOM 654 C C . ASN A 1 89 ? -4.330 6.099 1.269 1.00 87.00 89 ASN A C 1
ATOM 656 O O . ASN A 1 89 ? -4.543 7.269 1.602 1.00 87.00 89 ASN A O 1
ATOM 660 N N . PRO A 1 90 ? -5.342 5.277 0.931 1.00 76.06 90 PRO A N 1
ATOM 661 C CA . PRO A 1 90 ? -6.726 5.725 0.938 1.00 76.06 90 PRO A CA 1
ATOM 662 C C . PRO A 1 90 ? -7.092 6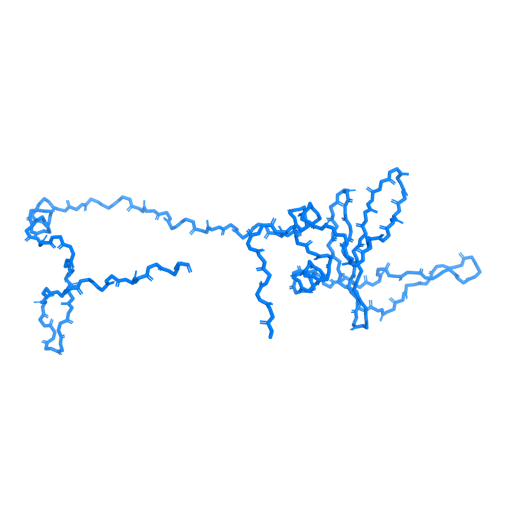.242 2.333 1.00 76.06 90 PRO A C 1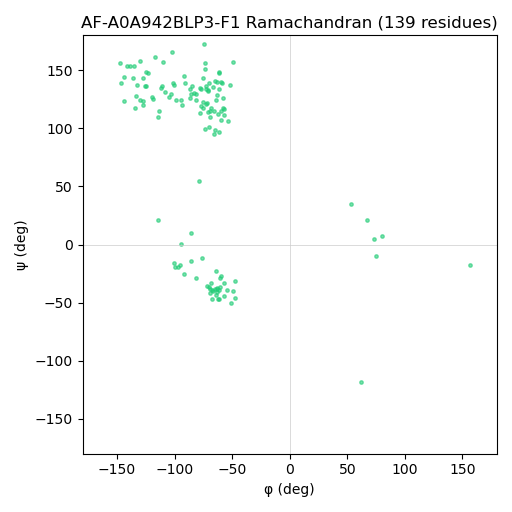
ATOM 664 O O . PRO A 1 90 ? -7.074 5.501 3.325 1.00 76.06 90 PRO A O 1
ATOM 667 N N . LYS A 1 91 ? -7.407 7.541 2.432 1.00 76.12 91 LYS A N 1
ATOM 668 C CA . LYS A 1 91 ? -7.827 8.154 3.695 1.00 76.12 91 LYS A CA 1
ATOM 669 C C . LYS A 1 91 ? -9.082 7.431 4.172 1.00 76.12 91 LYS A C 1
ATOM 671 O O . LYS A 1 91 ? -10.139 7.500 3.547 1.00 76.12 91 LYS A O 1
ATOM 676 N N . ARG A 1 92 ? -8.983 6.740 5.309 1.00 60.91 92 ARG A N 1
ATOM 677 C CA . ARG A 1 92 ? -10.144 6.146 5.973 1.00 60.91 92 ARG A CA 1
ATOM 678 C C . ARG A 1 92 ? -11.036 7.307 6.407 1.00 60.91 92 ARG A C 1
ATOM 680 O O . ARG A 1 92 ? -10.752 7.938 7.423 1.00 60.91 92 ARG A O 1
ATOM 687 N N . ARG A 1 93 ? -12.084 7.618 5.633 1.00 58.38 93 ARG A N 1
ATOM 688 C CA . ARG A 1 93 ? -13.123 8.566 6.054 1.00 58.38 93 ARG A CA 1
ATOM 689 C C . ARG A 1 93 ? -13.633 8.069 7.404 1.00 58.38 93 ARG A C 1
ATOM 691 O O . ARG A 1 93 ? -14.310 7.042 7.475 1.00 58.38 93 ARG A O 1
ATOM 698 N N . ARG A 1 94 ? -13.260 8.752 8.491 1.00 58.94 94 ARG A N 1
ATOM 699 C CA . ARG A 1 94 ? -13.932 8.573 9.776 1.00 58.94 94 ARG A CA 1
ATOM 700 C C . ARG A 1 94 ? -15.375 8.948 9.492 1.00 58.94 94 ARG A C 1
ATOM 702 O O . ARG A 1 94 ? -15.658 10.114 9.244 1.00 58.94 94 ARG A O 1
ATOM 709 N N . ARG A 1 95 ? -16.266 7.955 9.440 1.00 58.47 95 ARG A N 1
ATOM 710 C CA . ARG A 1 95 ? -17.700 8.223 9.442 1.00 58.47 95 ARG A CA 1
ATOM 711 C C . ARG A 1 95 ? -17.970 8.918 10.768 1.00 58.47 95 ARG A C 1
ATOM 713 O O . ARG A 1 95 ? -18.041 8.257 11.802 1.00 58.47 95 ARG A O 1
ATOM 720 N N . SER A 1 96 ? -18.011 10.247 10.746 1.00 61.41 96 SER A N 1
ATOM 721 C CA . SER A 1 96 ? -18.633 10.994 11.824 1.00 61.41 96 SER A CA 1
ATOM 722 C C . SER A 1 96 ? -20.064 10.483 11.865 1.00 61.41 96 SER A C 1
ATOM 724 O O . SER A 1 96 ? -20.760 10.511 10.847 1.00 61.41 96 SER A O 1
ATOM 726 N N . ARG A 1 97 ? -20.465 9.877 12.982 1.00 67.19 97 ARG A N 1
ATOM 727 C CA . ARG A 1 97 ? -21.868 9.519 13.173 1.00 67.19 97 ARG A CA 1
ATOM 728 C C . ARG A 1 97 ? -22.606 10.850 13.158 1.00 67.19 97 ARG A C 1
ATOM 730 O O . ARG A 1 97 ? -22.369 11.661 14.044 1.00 67.19 97 ARG A O 1
ATOM 737 N N . ALA A 1 98 ? -23.424 11.091 12.136 1.00 64.50 98 ALA A N 1
ATOM 738 C CA . ALA A 1 98 ? -24.285 12.259 12.115 1.00 64.50 98 ALA A CA 1
ATOM 739 C C . ALA A 1 98 ? -25.149 12.206 13.380 1.00 64.50 98 ALA A C 1
ATOM 741 O O . ALA A 1 98 ? -25.951 11.286 13.557 1.00 64.50 98 ALA A O 1
ATOM 742 N N . THR A 1 99 ? -24.915 13.133 14.301 1.00 65.62 99 THR A N 1
ATOM 743 C CA . THR A 1 99 ? -25.768 13.341 15.465 1.00 65.62 99 THR A CA 1
ATOM 744 C C . THR A 1 99 ? -27.070 13.931 14.953 1.00 65.62 99 THR A C 1
ATOM 746 O O . THR A 1 99 ? -27.121 15.109 14.612 1.00 65.62 99 THR A O 1
ATOM 749 N N . LYS A 1 100 ? -28.111 13.099 14.837 1.00 72.88 100 LYS A N 1
ATOM 750 C CA . LYS A 1 100 ? -29.474 13.599 14.651 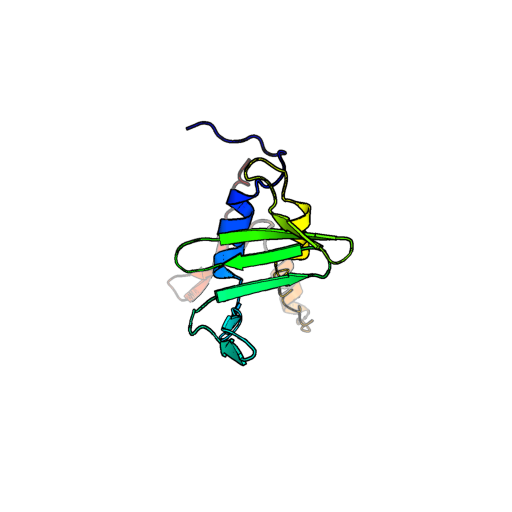1.00 72.88 100 LYS A CA 1
ATOM 751 C C . LYS A 1 100 ? -29.850 14.374 15.912 1.00 72.88 100 LYS A C 1
ATOM 753 O O . LYS A 1 100 ? -29.748 13.822 17.006 1.00 72.88 100 LYS A O 1
ATOM 758 N N . GLN A 1 101 ? -30.237 15.637 15.757 1.00 68.81 101 GLN A N 1
ATOM 759 C CA . GLN A 1 101 ? -30.888 16.375 16.833 1.00 68.81 101 GLN A CA 1
ATOM 760 C C . GLN A 1 101 ? -32.262 15.736 17.038 1.00 68.81 101 GLN A C 1
ATOM 762 O O . GLN A 1 101 ? -33.052 15.644 16.103 1.00 68.81 101 GLN A O 1
ATOM 767 N N . VAL A 1 102 ? -32.482 15.193 18.230 1.00 77.38 102 VAL A N 1
ATOM 768 C CA . VAL A 1 102 ? -33.772 14.659 18.668 1.00 77.38 102 VAL A CA 1
ATOM 769 C C . VAL A 1 102 ? -34.290 15.637 19.709 1.00 77.38 102 VAL A C 1
ATOM 771 O O . VAL A 1 102 ? -33.533 16.019 20.602 1.00 77.38 102 VAL A O 1
ATOM 774 N N . GLU A 1 103 ? -35.544 16.055 19.582 1.00 79.81 103 GLU A N 1
ATOM 775 C CA . GLU A 1 103 ? -36.213 16.872 20.591 1.00 79.81 103 GLU A CA 1
ATOM 776 C C . GLU A 1 103 ? -36.377 16.031 21.861 1.00 79.81 103 GLU A C 1
ATOM 778 O O . GLU A 1 103 ? -37.034 14.989 21.858 1.00 79.81 103 GLU A O 1
ATOM 783 N N . ILE A 1 104 ? -35.700 16.439 22.935 1.00 77.69 104 ILE A N 1
ATOM 784 C CA . ILE A 1 104 ? -35.779 15.772 24.234 1.00 77.69 104 ILE A CA 1
ATOM 785 C C . ILE A 1 104 ? -36.854 16.505 25.047 1.00 77.69 104 ILE A C 1
ATOM 787 O O . ILE A 1 104 ? -36.724 17.714 25.237 1.00 77.69 104 ILE A O 1
ATOM 791 N N . PRO A 1 105 ? -37.892 15.812 25.549 1.00 87.50 105 PRO A N 1
ATOM 792 C CA . PRO A 1 105 ? -38.853 16.389 26.485 1.00 87.50 105 PRO A CA 1
ATOM 793 C C . PRO A 1 105 ? -38.162 17.056 27.685 1.00 87.50 105 PRO A C 1
ATOM 795 O O . PRO A 1 105 ? -37.228 16.493 28.264 1.00 87.50 105 PRO A O 1
ATOM 798 N N . SER A 1 106 ? -38.642 18.233 28.090 1.00 82.12 106 SER A N 1
ATOM 799 C CA . SER A 1 106 ? -38.041 19.064 29.151 1.00 82.12 106 SER A CA 1
ATOM 800 C C . SER A 1 106 ? -37.900 18.336 30.496 1.00 82.12 106 SER A C 1
ATOM 802 O O . SER A 1 106 ? -36.924 18.535 31.222 1.00 82.12 106 SER A O 1
ATOM 804 N N . GLU A 1 107 ? -38.829 17.430 30.803 1.00 81.31 107 GLU A N 1
ATOM 805 C CA . GLU A 1 107 ? -38.803 16.590 32.004 1.00 81.31 107 GLU A CA 1
ATOM 806 C C . GLU A 1 107 ? -37.592 15.645 32.036 1.00 81.31 107 GLU A C 1
ATOM 808 O O . GLU A 1 107 ? -36.934 15.491 33.071 1.00 81.31 107 GLU A O 1
ATOM 813 N N . LEU A 1 108 ? -37.242 15.052 30.888 1.00 82.19 108 LEU A N 1
ATOM 814 C CA . LEU A 1 108 ? -36.081 14.170 30.771 1.00 82.19 108 LEU A CA 1
ATOM 815 C C . LEU A 1 108 ? -34.779 14.958 30.881 1.00 82.19 108 LEU A C 1
ATOM 817 O O . LEU A 1 108 ? -33.826 14.483 31.495 1.00 82.19 108 LEU A O 1
ATOM 821 N N . GLU A 1 109 ? -34.733 16.175 30.347 1.00 81.50 109 GLU A N 1
ATOM 822 C CA . GLU A 1 109 ? -33.557 17.033 30.473 1.00 81.50 109 GLU A CA 1
ATOM 823 C C . GLU A 1 109 ? -33.292 17.415 31.939 1.00 81.50 109 GLU A C 1
ATOM 825 O O . GLU A 1 109 ? -32.156 17.326 32.419 1.00 81.50 109 GLU A O 1
ATOM 830 N N . ALA A 1 110 ? -34.347 17.766 32.681 1.00 83.31 110 ALA A N 1
ATOM 831 C CA . ALA A 1 110 ? -34.258 18.057 34.109 1.00 83.31 110 ALA A CA 1
ATOM 832 C C . ALA A 1 110 ? -33.810 16.830 34.924 1.00 83.31 110 ALA A C 1
ATOM 834 O O . ALA A 1 110 ? -33.012 16.965 35.856 1.00 83.31 110 ALA A O 1
ATOM 835 N N . ALA A 1 111 ? -34.274 15.629 34.565 1.00 82.69 111 ALA A N 1
ATOM 836 C CA . ALA A 1 111 ? -33.863 14.383 35.211 1.00 82.69 111 ALA A CA 1
ATOM 837 C C . ALA A 1 111 ? -32.400 14.013 34.901 1.00 82.69 111 ALA A C 1
ATOM 839 O O . ALA A 1 111 ? -31.655 13.625 35.803 1.00 82.69 111 ALA A O 1
ATOM 840 N N . LEU A 1 112 ? -31.956 14.182 33.653 1.00 81.06 112 LEU A N 1
ATOM 841 C CA . LEU A 1 112 ? -30.585 13.876 33.230 1.00 81.06 112 LEU A CA 1
ATOM 842 C C . LEU A 1 112 ? -29.555 14.841 33.839 1.00 81.06 112 LEU A C 1
ATOM 844 O O . LEU A 1 112 ? -28.450 14.409 34.168 1.00 81.06 112 LEU A O 1
ATOM 848 N N . LYS A 1 113 ? -29.916 16.113 34.066 1.00 83.12 113 LYS A N 1
ATOM 849 C CA . LYS A 1 113 ? -29.054 17.101 34.750 1.00 83.12 113 LYS A CA 1
ATOM 850 C C . LYS A 1 113 ? -28.751 16.750 36.210 1.00 83.12 113 LYS A C 1
ATOM 852 O O . LYS A 1 113 ? -27.740 17.203 36.737 1.00 83.12 113 LYS A O 1
ATOM 857 N N . LYS A 1 114 ? -29.583 15.927 36.860 1.00 86.81 114 LYS A N 1
ATOM 858 C CA . LYS A 1 114 ? -29.349 15.461 38.240 1.00 86.81 114 LYS A CA 1
ATOM 859 C C . LYS A 1 114 ? -28.271 14.376 38.332 1.00 86.81 114 LYS A C 1
ATOM 861 O O . LYS A 1 114 ? -27.846 14.044 39.436 1.00 86.81 114 LYS A O 1
ATOM 866 N N . ILE A 1 115 ? -27.830 13.806 37.207 1.00 84.12 115 ILE A N 1
ATOM 867 C CA . ILE A 1 115 ? -26.795 12.769 37.201 1.00 84.12 115 ILE A CA 1
ATOM 868 C C . ILE A 1 115 ? -25.427 13.424 37.458 1.00 84.12 115 ILE A C 1
ATOM 870 O O . ILE A 1 115 ? -25.012 14.281 36.676 1.00 84.12 115 ILE A O 1
ATOM 874 N N . PRO A 1 116 ? -24.684 13.008 38.502 1.00 85.38 116 PRO A N 1
ATOM 875 C CA . PRO A 1 116 ? -23.363 13.557 38.782 1.00 85.38 116 PRO A CA 1
ATOM 876 C C . PRO A 1 116 ? -22.375 13.308 37.636 1.00 85.38 116 PRO A C 1
ATOM 878 O O . PRO A 1 116 ? -22.404 12.268 36.966 1.00 85.38 116 PRO A O 1
ATOM 881 N N . SER A 1 117 ? -21.442 14.238 37.442 1.00 82.62 117 SER A N 1
ATOM 882 C CA . SER A 1 117 ? -20.403 14.102 36.423 1.00 82.62 117 SER A CA 1
ATOM 883 C C . SER A 1 117 ? -19.548 12.848 36.662 1.00 82.62 117 SER A C 1
ATOM 885 O O . SER A 1 117 ? -19.230 12.469 37.789 1.00 82.62 117 SER A O 1
ATOM 887 N N . GLY A 1 118 ? -19.199 12.143 35.581 1.00 84.00 118 GLY A N 1
ATOM 888 C CA . GLY A 1 118 ? -18.452 10.884 35.671 1.00 84.00 118 GLY A CA 1
ATOM 889 C C . GLY A 1 118 ? -19.297 9.653 36.015 1.00 84.00 118 GLY A C 1
ATOM 890 O O . GLY A 1 118 ? -18.730 8.571 36.170 1.00 84.00 118 GLY A O 1
ATOM 891 N N . TYR A 1 119 ? -20.625 9.769 36.061 1.00 87.62 119 TYR A N 1
ATOM 892 C CA . TYR A 1 119 ? -21.559 8.647 36.180 1.00 87.62 119 TYR A CA 1
ATOM 893 C C . TYR A 1 119 ? -22.470 8.547 34.949 1.00 87.62 119 TYR A C 1
ATOM 895 O O . TYR A 1 119 ? -22.580 9.481 34.159 1.00 87.62 119 TYR A O 1
ATOM 903 N N . ARG A 1 120 ? -23.082 7.379 34.747 1.00 87.69 120 ARG A N 1
ATOM 904 C CA . ARG A 1 120 ? -24.037 7.104 33.664 1.00 87.69 120 ARG A CA 1
ATOM 905 C C . ARG A 1 120 ? -25.175 6.219 34.160 1.00 87.69 120 ARG A C 1
ATOM 907 O O . ARG A 1 120 ? -24.970 5.417 35.069 1.00 87.69 120 ARG A O 1
ATOM 914 N N . LEU A 1 121 ? -26.340 6.320 33.526 1.00 88.12 121 LEU A N 1
ATOM 915 C CA . LEU A 1 121 ? -27.432 5.372 33.738 1.00 88.12 121 LEU A CA 1
ATOM 916 C C . LEU A 1 121 ? -27.100 4.036 33.067 1.00 88.12 121 LEU A C 1
ATOM 918 O O . LEU A 1 121 ? -26.643 3.994 31.922 1.00 88.12 121 LEU A O 1
ATOM 922 N N . ALA A 1 122 ? -27.311 2.946 33.793 1.00 87.19 122 ALA A N 1
ATOM 923 C CA . ALA A 1 122 ? -27.221 1.591 33.277 1.00 87.19 122 ALA A CA 1
ATOM 924 C C . ALA A 1 122 ? -28.360 0.747 33.850 1.00 87.19 122 ALA A C 1
ATOM 926 O O . ALA A 1 122 ? -28.845 1.007 34.948 1.00 87.19 122 ALA A O 1
ATOM 927 N N . ILE A 1 123 ? -28.755 -0.286 33.117 1.00 87.50 123 ILE A N 1
ATOM 928 C CA . ILE A 1 123 ? -29.739 -1.260 33.584 1.00 87.50 123 ILE A CA 1
ATOM 929 C C . ILE A 1 123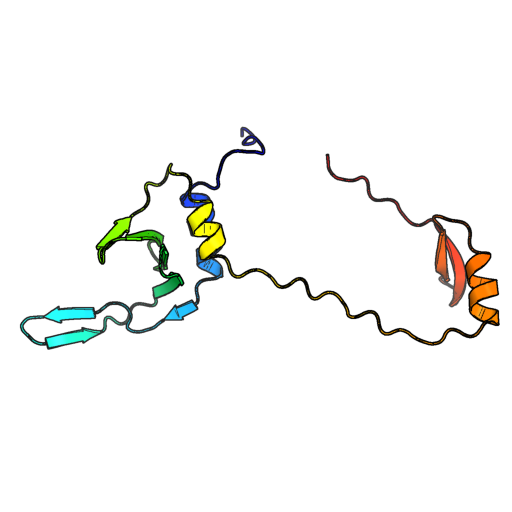 ? -29.010 -2.275 34.478 1.00 87.50 123 ILE A C 1
ATOM 931 O O . ILE A 1 123 ? -27.917 -2.747 34.141 1.00 87.50 123 ILE A O 1
ATOM 935 N N . GLY A 1 124 ? -29.553 -2.519 35.669 1.00 81.94 124 GLY A N 1
ATOM 936 C CA . GLY A 1 124 ? -29.066 -3.527 36.607 1.00 81.94 124 GLY A CA 1
ATOM 937 C C . GLY A 1 124 ? -29.425 -4.956 36.180 1.00 81.94 124 GLY A C 1
ATOM 938 O O . GLY A 1 124 ? -30.168 -5.143 35.220 1.00 81.94 124 GLY A O 1
ATOM 939 N N . PRO A 1 125 ? -28.904 -5.974 36.885 1.00 79.88 125 PRO A N 1
ATOM 940 C CA . PRO A 1 125 ? -29.279 -7.371 36.644 1.00 79.88 125 PRO A CA 1
ATOM 941 C C . PRO A 1 125 ? -30.780 -7.621 36.866 1.00 79.88 125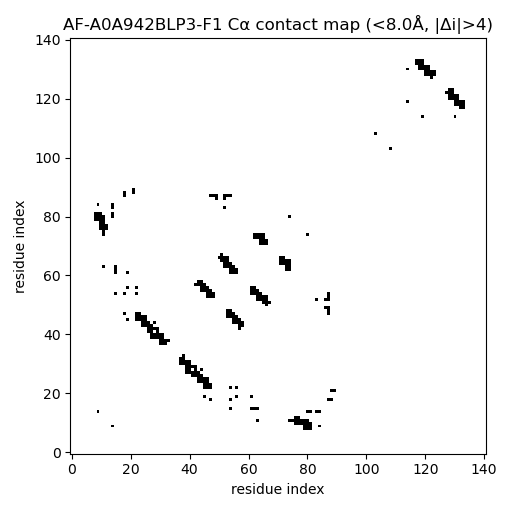 PRO A C 1
ATOM 943 O O . PRO A 1 125 ? -31.364 -8.438 36.167 1.00 79.88 125 PRO 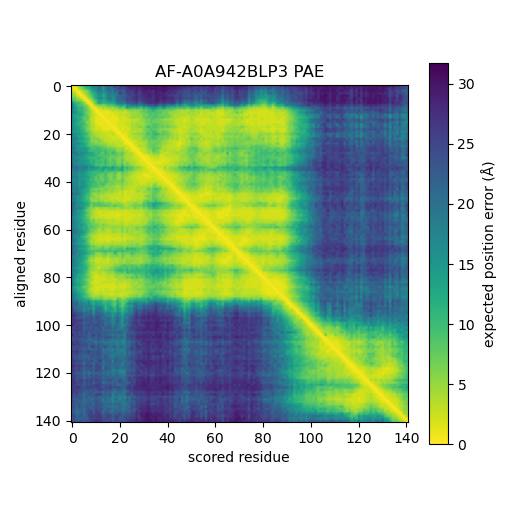A O 1
ATOM 946 N N . ASP A 1 126 ? -31.412 -6.842 37.746 1.00 83.88 126 ASP A N 1
ATOM 947 C CA . ASP A 1 126 ? -32.840 -6.936 38.077 1.00 83.88 126 ASP A CA 1
ATOM 948 C C . ASP A 1 126 ? -33.740 -6.133 37.117 1.00 83.88 126 ASP A C 1
ATOM 950 O O . ASP A 1 126 ? -34.907 -5.883 37.403 1.00 83.88 126 ASP A O 1
ATOM 954 N N . GLY A 1 127 ? -33.194 -5.623 36.007 1.00 81.50 127 GLY A N 1
ATOM 955 C CA . GLY A 1 127 ? -33.922 -4.769 35.059 1.00 81.50 127 GLY A CA 1
ATOM 956 C C . GLY A 1 127 ? -34.167 -3.329 35.538 1.00 81.50 127 GLY A C 1
ATOM 957 O O . GLY A 1 127 ? -34.544 -2.476 34.737 1.00 81.50 127 GLY A O 1
ATOM 958 N N . ALA A 1 128 ? -33.891 -3.016 36.808 1.00 86.88 128 ALA A N 1
ATOM 959 C CA . ALA A 1 128 ? -34.042 -1.673 37.363 1.00 86.88 128 ALA A CA 1
ATOM 960 C C . ALA A 1 128 ? -32.914 -0.710 36.917 1.00 86.88 128 ALA A C 1
ATOM 962 O O . ALA A 1 128 ? -31.748 -1.117 36.809 1.00 86.88 128 ALA A O 1
ATOM 963 N N . PRO A 1 129 ? -33.214 0.582 36.679 1.00 87.25 129 PRO A N 1
ATOM 964 C CA . PRO A 1 129 ? -32.203 1.581 36.349 1.00 87.25 129 PRO A CA 1
ATOM 965 C C . PRO A 1 129 ? -31.327 1.907 37.568 1.00 87.25 129 PRO A C 1
ATOM 967 O O . PRO A 1 129 ? -31.823 2.173 38.659 1.00 87.25 129 PRO A O 1
ATOM 970 N N . ARG A 1 130 ? -30.004 1.938 37.372 1.00 88.62 130 ARG A N 1
ATOM 971 C CA . ARG A 1 130 ? -29.021 2.322 38.396 1.00 88.62 130 ARG A CA 1
ATOM 972 C C . ARG A 1 130 ? -27.958 3.268 37.847 1.00 88.62 130 ARG A C 1
ATOM 974 O O . ARG A 1 130 ? -27.618 3.242 36.662 1.00 88.62 130 ARG A O 1
ATOM 981 N N . ILE A 1 131 ? -27.383 4.077 38.730 1.00 88.81 131 ILE A N 1
ATOM 982 C CA . ILE A 1 131 ? -26.278 4.983 38.404 1.00 88.81 131 ILE A CA 1
ATOM 983 C C . ILE A 1 131 ? -24.953 4.221 38.539 1.00 88.81 131 ILE A C 1
ATOM 985 O O . ILE A 1 131 ? -24.665 3.630 39.578 1.00 88.81 131 ILE A O 1
ATOM 989 N N . VAL A 1 132 ? -24.129 4.223 37.489 1.00 88.38 132 VAL A N 1
ATOM 990 C CA . VAL A 1 132 ? -22.844 3.504 37.443 1.00 88.38 132 VAL A CA 1
ATOM 991 C C . VAL A 1 132 ? -21.712 4.460 37.093 1.00 88.38 132 VAL A C 1
ATOM 993 O O . VAL A 1 132 ? -21.821 5.260 36.165 1.00 88.38 132 VAL A O 1
ATOM 996 N N . LYS A 1 133 ? -20.585 4.349 37.803 1.00 89.25 133 LYS A N 1
ATOM 997 C CA . LYS A 1 133 ? -19.385 5.154 37.551 1.00 89.25 133 LYS A CA 1
ATOM 998 C C . LYS A 1 133 ? -18.812 4.868 36.160 1.00 89.25 133 LYS A C 1
ATOM 1000 O O . LYS A 1 133 ? -18.559 3.719 35.786 1.00 89.25 133 LYS A O 1
ATOM 1005 N N . THR A 1 134 ? -18.567 5.920 35.392 1.00 87.31 134 THR A N 1
ATOM 1006 C CA . THR A 1 134 ? -17.931 5.839 34.079 1.00 87.31 134 THR A CA 1
ATOM 1007 C C . THR A 1 134 ? -16.448 5.533 34.258 1.00 87.31 134 THR A C 1
ATOM 1009 O O . THR A 1 134 ? -15.703 6.269 34.905 1.00 87.31 134 THR A O 1
ATOM 1012 N N . ARG A 1 135 ? -15.992 4.417 33.685 1.00 83.94 135 ARG A N 1
ATOM 1013 C CA . ARG A 1 135 ? -14.589 4.003 33.767 1.00 83.94 135 ARG A CA 1
ATOM 1014 C C . ARG A 1 135 ? -13.718 4.921 32.909 1.00 83.94 135 ARG A C 1
ATOM 1016 O O . ARG A 1 135 ? -13.793 4.875 31.682 1.00 83.94 135 ARG A O 1
ATOM 1023 N N . VAL A 1 136 ? -12.834 5.684 33.544 1.00 83.06 136 VAL A N 1
ATOM 1024 C CA . VAL A 1 136 ? -11.799 6.456 32.847 1.00 83.06 136 VAL A CA 1
ATOM 1025 C C . VAL A 1 136 ? -10.701 5.497 32.391 1.00 83.06 136 VAL A C 1
ATOM 1027 O O . VAL A 1 136 ? -10.061 4.826 33.203 1.00 83.06 136 VAL A O 1
ATOM 1030 N N . ARG A 1 137 ? -10.487 5.388 31.078 1.00 79.81 137 ARG A N 1
ATOM 1031 C CA . ARG A 1 137 ? -9.336 4.654 30.536 1.00 79.81 137 ARG A CA 1
ATOM 1032 C C . ARG A 1 137 ? -8.126 5.582 30.583 1.00 79.81 137 ARG A C 1
ATOM 1034 O O . ARG A 1 137 ? -8.182 6.670 30.020 1.00 79.81 137 ARG A O 1
ATOM 1041 N N . ARG A 1 138 ? -7.037 5.160 31.238 1.00 79.62 138 ARG A N 1
ATOM 1042 C CA . ARG A 1 138 ? -5.765 5.897 31.193 1.00 79.62 138 ARG A CA 1
ATOM 1043 C C . ARG A 1 138 ? -5.329 6.024 29.732 1.00 79.62 138 ARG A C 1
ATOM 1045 O O . ARG A 1 138 ? -5.256 5.019 29.023 1.00 79.62 138 ARG A O 1
ATOM 1052 N N . ALA A 1 139 ? -5.072 7.252 29.287 1.00 72.31 139 ALA A N 1
ATOM 1053 C CA . ALA A 1 139 ? -4.476 7.488 27.983 1.00 72.31 139 ALA A CA 1
ATOM 1054 C C . ALA A 1 139 ? -3.093 6.821 27.951 1.00 72.31 139 ALA A C 1
ATOM 1056 O O . ALA A 1 139 ? -2.324 6.909 28.909 1.00 72.31 139 ALA A O 1
ATOM 1057 N N . LYS A 1 140 ? -2.802 6.101 26.867 1.00 62.56 140 LYS A N 1
ATOM 1058 C CA . LYS A 1 140 ? -1.503 5.461 26.660 1.00 62.56 140 LYS A CA 1
ATOM 1059 C C . LYS A 1 140 ? -0.475 6.574 26.420 1.00 62.56 140 LYS A C 1
ATOM 1061 O O . LYS A 1 140 ? -0.573 7.251 25.400 1.00 62.56 140 LYS A O 1
ATOM 1066 N N . LYS A 1 141 ? 0.424 6.787 27.385 1.00 49.56 141 LYS A N 1
ATOM 1067 C CA . LYS A 1 141 ? 1.564 7.712 27.274 1.00 49.56 141 LYS A CA 1
ATOM 1068 C C . LYS A 1 141 ? 2.522 7.219 26.183 1.00 49.56 141 LYS A C 1
ATOM 1070 O O . LYS A 1 141 ? 2.742 5.987 26.128 1.00 49.56 141 LYS A O 1
#

Secondary structure (DSSP, 8-state):
-PPPPTTS--BHHHHHHHHHTTSEEETT--EEEETTEEEE----EEEEEETTEEEEE-SS-EEEEEEETTEEEEPPTTSB-HHHHHHHS----------------HHHHHHHHTSPTTEEEEE-TTS-EEEEE--PPPP--

Radius of gyration: 26.54 Å; Cα contacts (8 Å, |Δi|>4): 175; chains: 1; bounding box: 55×33×72 Å

Nearest PDB structures (foldseek):
  3fy6-assembly1_C  TM=4.540E-01  e=2.096E+00  Vibrio cholerae
  3fy6-assembly2_B  TM=3.517E-01  e=1.575E+00  Vibrio cholerae
  7bvk-assembly2_B  TM=3.218E-01  e=2.954E+00  Acidithiobacillus ferrooxidans ATCC 23270

Sequence (141 aa):
MARRPKGEGRSVQSVKNSLKFKATPKAGLLSIKIGVKKYSVPVEARMIANGDFLFLSFPASSELYSVANGAIAPLADNADASAAFEALNPKRRRRSRATKQVEIPSELEAALKKIPSGYRLAIGPDGAPRIVKTRVRRAKK

Foldseek 3Di:
DDDDDPPDAQFQVNLQVVCQVVFDWDAQPDWDDDPNDIDGDGFTWTWFDDQQKIWIDGPVDTFIWGQDPNDTHTDDRGDRCNVVSVRRPDPPPPPPPPPDDDDDPPVVVVVVVPQDPQWDWDQDPVRDIDIGGHDDDPDDD

pLDDT: mean 82.24, std 11.76, range [41.84, 94.44]

Solvent-accessible surface area (backbone atoms only — not comparable to full-atom values): 8994 Å² total; per-residue (Å²): 136,85,80,79,69,94,79,70,63,44,35,31,60,60,41,48,65,62,43,61,80,69,32,49,78,40,78,53,74,49,66,49,71,60,89,90,49,77,43,68,39,96,49,73,31,24,46,44,75,42,92,54,30,38,40,44,30,45,93,90,48,67,51,50,29,40,38,54,96,95,41,79,45,76,61,58,65,85,37,76,29,46,67,55,39,64,68,63,49,80,76,76,77,75,77,72,77,80,79,76,89,69,91,71,59,69,69,57,54,60,57,58,69,71,55,59,90,64,47,42,84,43,71,43,97,86,69,48,82,41,84,41,76,56,82,79,76,81,78,86,128

Mean predicted aligned error: 14.4 Å